Protein AF-A0A5C4WU84-F1 (afdb_monomer_lite)

Sequence (99 aa):
MVHAARTAGVDGDRGYGMMREILEHAQRAGKLRADVTLPDMAFVVWGVAATVRATHKVAPGAWRRHLALALDGLRATAAQPLPAPPMSTEQARAAMREC

Structure (mmCIF, N/CA/C/O backbone):
data_AF-A0A5C4WU84-F1
#
_entry.id   AF-A0A5C4WU84-F1
#
loop_
_atom_site.group_PDB
_atom_site.id
_atom_site.type_symbol
_atom_site.label_atom_id
_atom_site.label_alt_id
_atom_site.label_comp_id
_atom_site.label_asym_id
_atom_site.label_entity_id
_atom_site.label_seq_id
_atom_site.pdbx_PDB_ins_code
_atom_site.Cartn_x
_atom_site.Cartn_y
_atom_site.Cartn_z
_atom_site.occupancy
_atom_site.B_iso_or_equiv
_atom_site.auth_seq_id
_atom_site.auth_comp_id
_atom_site.auth_asym_id
_atom_site.auth_atom_id
_atom_site.pdbx_PDB_model_num
ATOM 1 N N . MET A 1 1 ? -0.272 16.437 -41.354 1.00 36.44 1 MET A N 1
ATOM 2 C CA . MET A 1 1 ? -1.326 16.538 -40.319 1.00 36.44 1 MET A CA 1
ATOM 3 C C . MET A 1 1 ? -1.046 15.525 -39.215 1.00 36.44 1 MET A C 1
ATOM 5 O O . MET A 1 1 ? -1.604 14.438 -39.225 1.00 36.44 1 MET A O 1
ATOM 9 N N . VAL A 1 2 ? -0.135 15.857 -38.296 1.00 38.94 2 VAL A N 1
ATOM 10 C CA . VAL A 1 2 ? 0.132 15.035 -37.106 1.00 38.94 2 VAL A CA 1
ATOM 11 C C . VAL A 1 2 ? -0.944 15.376 -36.081 1.00 38.94 2 VAL A C 1
ATOM 13 O O . VAL A 1 2 ? -1.075 16.533 -35.687 1.00 38.94 2 VAL A O 1
ATOM 16 N N . HIS A 1 3 ? -1.762 14.393 -35.712 1.00 34.72 3 HIS A N 1
ATOM 17 C CA . HIS A 1 3 ? -2.794 14.551 -34.697 1.00 34.72 3 HIS A CA 1
ATOM 18 C C . HIS A 1 3 ? -2.094 14.698 -33.342 1.00 34.72 3 HIS A C 1
ATOM 20 O O . HIS A 1 3 ? -1.598 13.723 -32.779 1.00 34.72 3 HIS A O 1
ATOM 26 N N . ALA A 1 4 ? -1.983 15.935 -32.858 1.00 36.97 4 ALA A N 1
ATOM 27 C CA . ALA A 1 4 ? -1.504 16.215 -31.516 1.00 36.97 4 ALA A CA 1
ATOM 28 C C . ALA A 1 4 ? -2.515 15.617 -30.534 1.00 36.97 4 ALA A C 1
ATOM 30 O O . ALA A 1 4 ? -3.609 16.152 -30.344 1.00 36.97 4 ALA A O 1
ATOM 31 N N . ALA A 1 5 ? -2.164 14.474 -29.947 1.00 43.53 5 ALA A N 1
ATOM 32 C CA . ALA A 1 5 ? -2.884 13.934 -28.812 1.00 43.53 5 ALA A CA 1
ATOM 33 C C . ALA A 1 5 ? -2.849 14.999 -27.712 1.00 43.53 5 ALA A C 1
ATOM 35 O O . ALA A 1 5 ? -1.797 15.289 -27.145 1.00 43.53 5 ALA A O 1
ATOM 36 N N . ARG A 1 6 ? -4.000 15.623 -27.448 1.00 43.50 6 ARG A N 1
ATOM 37 C CA . ARG A 1 6 ? -4.204 16.443 -26.257 1.00 43.50 6 ARG A CA 1
ATOM 38 C C . ARG A 1 6 ? -3.933 15.545 -25.054 1.00 43.50 6 ARG A C 1
ATOM 40 O O . ARG A 1 6 ? -4.792 14.757 -24.668 1.00 43.50 6 ARG A O 1
ATOM 47 N N . THR A 1 7 ? -2.755 15.657 -24.453 1.00 44.34 7 THR A N 1
ATOM 48 C CA . THR A 1 7 ? -2.550 15.207 -23.080 1.00 44.34 7 THR A CA 1
ATOM 49 C C . THR A 1 7 ? -3.369 16.153 -22.216 1.00 44.34 7 THR A C 1
ATOM 51 O O . THR A 1 7 ? -2.922 17.253 -21.893 1.00 44.34 7 THR A O 1
ATOM 54 N N . ALA A 1 8 ? -4.619 15.779 -21.934 1.00 46.19 8 ALA A N 1
ATOM 55 C CA . ALA A 1 8 ? -5.386 16.426 -20.884 1.00 46.19 8 ALA A CA 1
ATOM 56 C C . ALA A 1 8 ? -4.516 16.359 -19.626 1.00 46.19 8 ALA A C 1
ATOM 58 O O . ALA A 1 8 ? -4.136 15.266 -19.203 1.00 46.19 8 ALA A O 1
ATOM 59 N N . GLY A 1 9 ? -4.106 17.520 -19.113 1.00 43.81 9 GLY A N 1
ATOM 60 C CA . GLY A 1 9 ? -3.310 17.585 -17.896 1.00 43.81 9 GLY A CA 1
ATOM 61 C C . GLY A 1 9 ? -4.023 16.784 -16.815 1.00 43.81 9 GLY A C 1
ATOM 62 O O . GLY A 1 9 ? -5.234 16.924 -16.638 1.00 43.81 9 GLY A O 1
ATOM 63 N N . VAL A 1 10 ? -3.295 15.893 -16.146 1.00 58.09 10 VAL A N 1
ATOM 64 C CA . VAL A 1 10 ? -3.823 15.207 -14.972 1.00 58.09 10 VAL A CA 1
ATOM 65 C C . VAL A 1 10 ? -4.056 16.289 -13.929 1.00 58.09 10 VAL A C 1
ATOM 67 O O . VAL A 1 10 ? -3.108 16.804 -13.344 1.00 58.09 10 VAL A O 1
ATOM 70 N N . ASP A 1 11 ? -5.315 16.668 -13.743 1.00 64.88 11 ASP A N 1
ATOM 71 C CA . ASP A 1 11 ? -5.719 17.485 -12.612 1.00 64.88 11 ASP A CA 1
ATOM 72 C C . ASP A 1 11 ? -5.478 16.657 -11.343 1.00 64.88 11 ASP A C 1
ATOM 74 O O . ASP A 1 11 ? -6.217 15.713 -11.032 1.00 64.88 11 ASP A O 1
ATOM 78 N N . GLY A 1 12 ? -4.359 16.949 -10.677 1.00 66.88 12 GLY A N 1
ATOM 79 C CA . GLY A 1 12 ? -3.881 16.200 -9.522 1.00 66.88 12 GLY A CA 1
ATOM 80 C C . GLY A 1 12 ? -4.900 16.182 -8.387 1.00 66.88 12 GLY A C 1
ATOM 81 O O . GLY A 1 12 ? -5.019 15.163 -7.707 1.00 66.88 12 GLY A O 1
ATOM 82 N N . ASP A 1 13 ? -5.689 17.248 -8.243 1.00 74.88 13 ASP A N 1
ATOM 83 C CA . ASP A 1 13 ? -6.708 17.363 -7.202 1.00 74.88 13 ASP A CA 1
ATOM 84 C C . ASP A 1 13 ? -7.91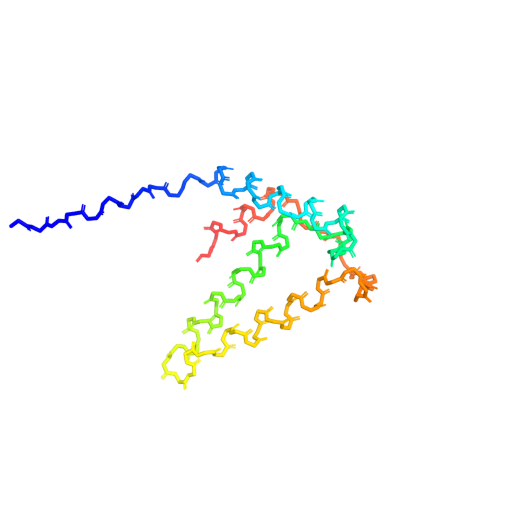4 16.467 -7.497 1.00 74.88 13 ASP A C 1
ATOM 86 O O . ASP A 1 13 ? -8.396 15.757 -6.608 1.00 74.88 13 ASP A O 1
ATOM 90 N N . ARG A 1 14 ? -8.338 16.385 -8.765 1.00 82.38 14 ARG A N 1
ATOM 91 C CA . ARG A 1 14 ? -9.391 15.450 -9.187 1.00 82.38 14 ARG A CA 1
ATOM 92 C C . ARG A 1 14 ? -8.963 13.994 -8.999 1.00 82.38 14 ARG A C 1
ATOM 94 O O . ARG A 1 14 ? -9.749 13.180 -8.514 1.00 82.38 14 ARG A O 1
ATOM 101 N N . GLY A 1 15 ? -7.723 13.655 -9.361 1.00 81.69 15 GLY A N 1
ATOM 102 C CA . GLY A 1 15 ? -7.158 12.31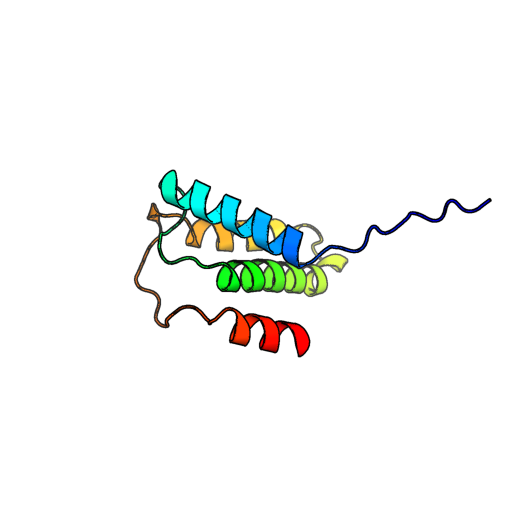8 -9.142 1.00 81.69 15 GLY A CA 1
ATOM 103 C C . GLY A 1 15 ? -7.126 11.929 -7.660 1.00 81.69 15 GLY A C 1
ATOM 104 O O . GLY A 1 15 ? -7.523 10.819 -7.298 1.00 81.69 15 GLY A O 1
ATOM 105 N N . TYR A 1 16 ? -6.723 12.868 -6.800 1.00 82.12 16 TYR A N 1
ATOM 106 C CA . TYR A 1 16 ? -6.698 12.695 -5.347 1.00 82.12 16 TYR A CA 1
ATOM 107 C C . TYR A 1 16 ? -8.094 12.467 -4.754 1.00 82.12 16 TYR A C 1
ATOM 109 O O . TYR A 1 16 ? -8.263 11.603 -3.892 1.00 82.12 16 TYR A O 1
ATOM 117 N N . GLY A 1 17 ? -9.091 13.226 -5.219 1.00 88.06 17 GLY A N 1
ATOM 118 C CA . GLY A 1 17 ? -10.486 13.075 -4.802 1.00 88.06 17 GLY A CA 1
ATOM 119 C C . GLY A 1 17 ? -11.041 11.688 -5.125 1.00 88.06 17 GLY A C 1
ATOM 120 O O . GLY A 1 17 ? -11.520 10.997 -4.231 1.00 88.06 17 GLY A O 1
ATOM 121 N N . MET A 1 18 ? -10.872 11.228 -6.368 1.00 92.06 18 MET A N 1
ATOM 122 C CA . MET A 1 18 ? -11.353 9.903 -6.786 1.00 92.06 18 MET A CA 1
ATOM 123 C C . MET A 1 18 ? -10.677 8.765 -6.013 1.00 92.06 18 MET A C 1
ATOM 125 O O . MET A 1 18 ? -11.337 7.805 -5.623 1.00 92.06 18 MET A O 1
ATOM 129 N N . MET A 1 19 ? -9.368 8.863 -5.751 1.00 92.50 19 MET A N 1
ATOM 130 C CA . MET A 1 19 ? -8.684 7.854 -4.938 1.00 92.50 19 MET A CA 1
ATOM 131 C C . MET A 1 19 ? -9.255 7.810 -3.517 1.00 92.50 19 MET A C 1
ATOM 133 O O . MET A 1 19 ? -9.440 6.727 -2.969 1.00 92.50 19 MET A O 1
ATOM 137 N N . ARG A 1 20 ? -9.585 8.967 -2.930 1.00 93.69 20 ARG A N 1
ATOM 138 C CA . ARG A 1 20 ? -10.185 9.032 -1.591 1.00 93.69 20 ARG A CA 1
ATOM 139 C C . ARG A 1 20 ? -11.493 8.257 -1.543 1.00 93.69 20 ARG A C 1
ATOM 141 O O . ARG A 1 20 ? -11.663 7.403 -0.681 1.00 93.69 20 ARG A O 1
ATOM 148 N N . GLU A 1 21 ? -12.373 8.517 -2.504 1.00 96.50 21 GLU A N 1
ATOM 149 C CA . GLU A 1 21 ? -13.676 7.860 -2.605 1.00 96.50 21 GLU A CA 1
ATOM 150 C C . GLU A 1 21 ? -13.537 6.338 -2.740 1.00 96.50 21 GLU A C 1
ATOM 152 O O . GLU A 1 21 ? -14.279 5.592 -2.097 1.00 96.50 21 GLU A O 1
ATOM 157 N N . ILE A 1 22 ? -12.556 5.868 -3.521 1.00 96.69 22 ILE A N 1
ATOM 158 C CA . ILE A 1 22 ? -12.251 4.438 -3.667 1.00 96.69 22 ILE A CA 1
ATOM 159 C C . ILE A 1 22 ? -11.831 3.828 -2.326 1.00 96.69 22 ILE A C 1
ATOM 161 O O . ILE A 1 22 ? -12.350 2.771 -1.955 1.00 96.69 22 ILE A O 1
ATOM 165 N N . LEU A 1 23 ? -10.916 4.474 -1.594 1.00 97.31 23 LEU A N 1
ATOM 166 C CA . LEU A 1 23 ? -10.442 3.965 -0.303 1.00 97.31 23 LEU A CA 1
ATOM 167 C C . LEU A 1 23 ? -11.567 3.915 0.721 1.00 97.31 23 LEU A C 1
ATOM 169 O O . LEU A 1 23 ? -11.795 2.869 1.328 1.00 97.31 23 LEU A O 1
ATOM 173 N N . GLU A 1 24 ? -12.323 5.002 0.847 1.00 97.62 24 GLU A N 1
ATOM 174 C CA . GLU A 1 24 ? -13.445 5.066 1.773 1.00 97.62 24 GLU A CA 1
ATOM 175 C C . GLU A 1 24 ? -14.519 4.024 1.435 1.00 97.62 24 GLU A C 1
ATOM 177 O O . GLU A 1 24 ? -15.066 3.376 2.327 1.00 97.62 24 GLU A O 1
ATOM 182 N N . HIS A 1 25 ? -14.825 3.820 0.149 1.00 98.44 25 HIS A N 1
ATOM 183 C CA . HIS A 1 25 ? -15.765 2.785 -0.274 1.00 98.44 25 HIS A CA 1
ATOM 184 C C . HIS A 1 25 ? -15.257 1.381 0.083 1.00 98.44 25 HIS A C 1
ATOM 186 O O . HIS A 1 25 ? -16.006 0.581 0.646 1.00 98.44 25 HIS A O 1
ATOM 192 N N . ALA A 1 26 ? -13.986 1.083 -0.193 1.00 98.38 26 ALA A N 1
ATOM 193 C CA . ALA A 1 26 ? -13.391 -0.215 0.111 1.00 98.38 26 ALA A CA 1
ATOM 194 C C . ALA A 1 26 ? -13.299 -0.487 1.624 1.00 98.38 26 ALA A C 1
ATOM 196 O O . ALA A 1 26 ? -13.482 -1.631 2.052 1.00 98.38 26 ALA A O 1
ATOM 197 N N . GLN A 1 27 ? -13.060 0.550 2.433 1.00 98.62 27 GLN A N 1
ATOM 198 C CA . GLN A 1 27 ? -13.094 0.486 3.897 1.00 98.62 27 GLN A CA 1
ATOM 199 C C . GLN A 1 27 ? -14.516 0.237 4.403 1.00 98.62 27 GLN A C 1
ATOM 201 O O . GLN A 1 27 ? -14.728 -0.702 5.170 1.00 98.62 27 GLN A O 1
ATOM 206 N N . ARG A 1 28 ? -15.515 0.988 3.912 1.00 98.56 28 ARG A N 1
ATOM 207 C CA . ARG A 1 28 ? -16.936 0.765 4.248 1.00 98.56 28 ARG A CA 1
ATOM 208 C C . ARG A 1 28 ? -17.416 -0.638 3.871 1.00 98.56 28 ARG A C 1
ATOM 210 O O . ARG A 1 28 ? -18.218 -1.221 4.590 1.00 98.56 28 ARG A O 1
ATOM 217 N N . ALA A 1 29 ? -16.908 -1.199 2.776 1.00 98.50 29 ALA A N 1
ATOM 218 C CA . ALA A 1 29 ? -17.210 -2.562 2.341 1.00 98.50 29 ALA A CA 1
ATOM 219 C C . ALA A 1 29 ? -16.443 -3.658 3.115 1.00 98.50 29 ALA A C 1
ATOM 221 O O . ALA A 1 29 ? -16.583 -4.843 2.797 1.00 98.50 29 ALA A O 1
ATOM 222 N N . GLY A 1 30 ? -15.589 -3.294 4.081 1.00 98.25 30 GLY A N 1
ATOM 223 C CA . GLY A 1 30 ? -14.776 -4.235 4.856 1.00 98.25 30 GLY A CA 1
ATOM 224 C C . GLY A 1 30 ? -13.727 -4.980 4.024 1.00 98.25 30 GLY A C 1
ATOM 225 O O . GLY A 1 30 ? -13.314 -6.079 4.388 1.00 98.25 30 GLY A O 1
ATOM 226 N N . LYS A 1 31 ? -13.325 -4.429 2.871 1.00 98.50 31 LYS A N 1
ATOM 227 C CA . LYS A 1 31 ? -12.333 -5.044 1.972 1.00 98.50 31 LYS A CA 1
ATOM 228 C C . LYS A 1 31 ? -10.928 -4.490 2.181 1.00 98.50 31 LYS A C 1
ATOM 230 O O . LYS A 1 31 ? -9.963 -5.232 2.013 1.00 98.50 31 LYS A O 1
ATOM 235 N N . LEU A 1 32 ? -10.818 -3.226 2.578 1.00 98.56 32 LEU A N 1
ATOM 236 C CA . LEU A 1 32 ? -9.561 -2.524 2.842 1.00 98.56 32 LEU A CA 1
ATOM 237 C C . LEU A 1 32 ? -9.381 -2.311 4.350 1.00 98.56 32 LEU A C 1
ATOM 239 O O . LEU A 1 32 ? -10.352 -2.008 5.045 1.00 98.56 32 LEU A O 1
ATOM 243 N N . ARG A 1 33 ? -8.153 -2.468 4.857 1.00 98.31 33 ARG A N 1
ATOM 244 C CA . ARG A 1 33 ? -7.826 -2.157 6.258 1.00 98.31 33 ARG A CA 1
ATOM 245 C C . ARG A 1 33 ? -8.136 -0.685 6.584 1.00 98.31 33 ARG A C 1
ATOM 247 O O . ARG A 1 33 ? -7.950 0.206 5.752 1.00 98.31 33 ARG A O 1
ATOM 254 N N . ALA A 1 34 ? -8.655 -0.440 7.786 1.00 97.44 34 ALA A N 1
ATOM 255 C CA . ALA A 1 34 ? -9.234 0.854 8.169 1.00 97.44 34 ALA A CA 1
ATOM 256 C C . ALA A 1 34 ? -8.199 1.975 8.374 1.00 97.44 34 ALA A C 1
ATOM 258 O O . ALA A 1 34 ? -8.548 3.148 8.350 1.00 97.44 34 ALA A O 1
ATOM 259 N N . ASP A 1 35 ? -6.935 1.614 8.566 1.00 97.06 35 ASP A N 1
ATOM 260 C CA . ASP A 1 35 ? -5.805 2.510 8.817 1.00 97.06 35 ASP A CA 1
ATOM 261 C C . ASP A 1 35 ? -5.008 2.871 7.549 1.00 97.06 35 ASP A C 1
ATOM 263 O O . ASP A 1 35 ? -4.033 3.610 7.644 1.00 97.06 35 ASP A O 1
ATOM 267 N N . VAL A 1 36 ? -5.421 2.401 6.362 1.00 97.38 36 VAL A N 1
ATOM 268 C CA . VAL A 1 36 ? -4.843 2.855 5.082 1.00 97.38 36 VAL A CA 1
ATOM 269 C C . VAL A 1 36 ? -5.287 4.272 4.752 1.00 97.38 36 VAL A C 1
ATOM 271 O O . VAL A 1 36 ? -6.469 4.614 4.829 1.00 97.38 36 VAL A O 1
ATOM 274 N N . THR A 1 37 ? -4.327 5.072 4.298 1.00 95.88 37 THR A N 1
ATOM 275 C CA . THR A 1 37 ? -4.509 6.470 3.919 1.00 95.88 37 THR A CA 1
ATOM 276 C C . THR A 1 37 ? -4.151 6.731 2.452 1.00 95.88 37 THR A C 1
ATOM 278 O O . THR A 1 37 ? -3.562 5.905 1.752 1.00 95.88 37 THR A O 1
ATOM 281 N N . LEU A 1 38 ? -4.508 7.922 1.965 1.00 93.31 38 LEU A N 1
ATOM 282 C CA . LEU A 1 38 ? -4.131 8.389 0.627 1.00 93.31 38 LEU A CA 1
ATOM 283 C C . LEU A 1 38 ? -2.609 8.440 0.399 1.00 93.31 38 LEU A C 1
ATOM 285 O O . LEU A 1 38 ? -2.168 7.968 -0.651 1.00 93.31 38 LEU A O 1
ATOM 289 N N . PRO A 1 39 ? -1.805 8.976 1.341 1.00 93.88 39 PRO A N 1
ATOM 290 C CA . PRO A 1 39 ? -0.352 8.859 1.300 1.00 93.88 39 PRO A CA 1
ATOM 291 C C . PRO A 1 39 ? 0.147 7.437 1.042 1.00 93.88 39 PRO A C 1
ATOM 293 O O . PRO A 1 39 ? 0.932 7.247 0.116 1.00 93.88 39 PRO A O 1
ATOM 296 N N . ASP A 1 40 ? -0.354 6.432 1.765 1.00 95.69 40 ASP A N 1
ATOM 297 C CA . ASP A 1 40 ? 0.090 5.040 1.592 1.00 95.69 40 ASP A CA 1
ATOM 298 C C . ASP A 1 40 ? -0.121 4.556 0.152 1.00 95.69 40 ASP A C 1
ATOM 300 O O . ASP A 1 40 ? 0.769 3.960 -0.457 1.00 95.69 40 ASP A O 1
ATOM 304 N N . MET A 1 41 ? -1.269 4.889 -0.445 1.00 94.12 41 MET A N 1
ATOM 305 C CA . MET A 1 41 ? -1.562 4.540 -1.837 1.00 94.12 41 MET A CA 1
ATOM 306 C C . MET A 1 41 ? -0.650 5.239 -2.842 1.00 94.12 41 MET A C 1
ATOM 308 O O . MET A 1 41 ? -0.280 4.628 -3.847 1.00 94.12 41 MET A O 1
ATOM 312 N N . ALA A 1 42 ? -0.260 6.491 -2.585 1.00 90.25 42 ALA A N 1
ATOM 313 C CA . ALA A 1 42 ? 0.707 7.186 -3.429 1.00 90.25 42 ALA A CA 1
ATOM 314 C C . ALA A 1 42 ? 2.053 6.440 -3.442 1.00 90.25 42 ALA A C 1
ATOM 316 O O . ALA A 1 42 ? 2.612 6.199 -4.515 1.00 90.25 42 ALA A O 1
ATOM 317 N N . PHE A 1 43 ? 2.523 5.985 -2.277 1.00 92.75 43 PHE A N 1
ATOM 318 C CA . PHE A 1 43 ? 3.761 5.212 -2.166 1.00 92.75 43 PHE A CA 1
ATOM 319 C C . PHE A 1 43 ? 3.650 3.798 -2.748 1.00 92.75 43 PHE A C 1
ATOM 321 O O . PHE A 1 43 ? 4.604 3.331 -3.369 1.00 92.75 43 PHE A O 1
ATOM 328 N N . VAL A 1 44 ? 2.492 3.133 -2.650 1.00 95.50 44 VAL A N 1
ATOM 329 C CA . VAL A 1 44 ? 2.248 1.853 -3.344 1.00 95.50 44 VAL A CA 1
ATOM 330 C C . VAL A 1 44 ? 2.381 2.024 -4.859 1.00 95.50 44 VAL A C 1
ATOM 332 O O . VAL A 1 44 ? 3.109 1.269 -5.507 1.00 95.50 44 VAL A O 1
ATOM 335 N N . VAL A 1 45 ? 1.724 3.035 -5.438 1.00 92.88 45 VAL A N 1
ATOM 336 C CA . VAL A 1 45 ? 1.810 3.321 -6.881 1.00 92.88 45 VAL A CA 1
ATOM 337 C C . VAL A 1 45 ? 3.245 3.656 -7.280 1.00 92.88 45 VAL A C 1
ATOM 339 O O . VAL A 1 45 ? 3.744 3.153 -8.291 1.00 92.88 45 VAL A O 1
ATOM 342 N N . TRP A 1 46 ? 3.935 4.455 -6.469 1.00 93.81 46 TRP A N 1
ATOM 343 C CA . TRP A 1 46 ? 5.324 4.819 -6.714 1.00 93.81 46 TRP A CA 1
ATOM 344 C C . TRP A 1 46 ? 6.264 3.601 -6.675 1.00 93.81 46 TRP A C 1
ATOM 346 O O . TRP A 1 46 ? 7.065 3.416 -7.597 1.00 93.81 46 TRP A O 1
ATOM 356 N N . GLY A 1 47 ? 6.121 2.717 -5.685 1.00 95.69 47 GLY A N 1
ATOM 357 C CA . GLY A 1 47 ? 6.889 1.473 -5.585 1.00 95.69 47 GLY A CA 1
ATOM 358 C C . GLY A 1 47 ? 6.666 0.543 -6.781 1.00 95.69 47 GLY A C 1
ATOM 359 O O . GLY A 1 47 ? 7.621 0.004 -7.346 1.00 95.69 47 GLY A O 1
ATOM 360 N N . VAL A 1 48 ? 5.420 0.413 -7.247 1.00 97.88 48 VAL A N 1
ATOM 361 C CA . VAL A 1 48 ? 5.097 -0.363 -8.456 1.00 97.88 48 VAL A CA 1
ATOM 362 C C . VAL A 1 48 ? 5.722 0.268 -9.703 1.00 97.88 48 VAL A C 1
ATOM 364 O O . VAL A 1 48 ? 6.311 -0.447 -10.517 1.00 97.88 48 VAL A O 1
ATOM 367 N N . ALA A 1 49 ? 5.675 1.596 -9.844 1.00 96.25 49 ALA A N 1
ATOM 368 C CA . ALA A 1 49 ? 6.332 2.298 -10.946 1.00 96.25 49 ALA A CA 1
ATOM 369 C C . ALA A 1 49 ? 7.859 2.097 -10.933 1.00 96.25 49 ALA A C 1
ATOM 371 O O . ALA A 1 49 ? 8.467 1.923 -11.991 1.00 96.25 49 ALA A O 1
ATOM 372 N N . ALA A 1 50 ? 8.484 2.061 -9.751 1.00 96.44 50 ALA A N 1
ATOM 373 C CA . ALA A 1 50 ? 9.903 1.739 -9.611 1.00 96.44 50 ALA A CA 1
ATOM 374 C C . ALA A 1 50 ? 10.214 0.309 -10.079 1.00 96.44 50 ALA A C 1
ATOM 376 O O . ALA A 1 50 ? 11.180 0.105 -10.814 1.00 96.44 50 ALA A O 1
ATOM 377 N N . THR A 1 51 ? 9.362 -0.667 -9.747 1.00 98.12 51 THR A N 1
ATOM 378 C CA . THR A 1 51 ? 9.484 -2.032 -10.282 1.00 98.12 51 THR A CA 1
ATOM 379 C C . THR A 1 51 ? 9.381 -2.060 -11.797 1.00 98.12 51 THR A C 1
ATOM 381 O O . THR A 1 51 ? 10.225 -2.681 -12.432 1.00 98.12 51 THR A O 1
ATOM 384 N N . VAL A 1 52 ? 8.416 -1.349 -12.394 1.00 98.19 52 VAL A N 1
ATOM 385 C CA . VAL A 1 52 ? 8.315 -1.248 -13.860 1.00 98.19 52 VAL A CA 1
ATOM 386 C C . VAL A 1 52 ? 9.623 -0.719 -14.448 1.00 98.19 52 VAL A C 1
ATOM 388 O O . VAL A 1 52 ? 10.189 -1.353 -15.338 1.00 98.19 52 VAL A O 1
ATOM 391 N N . ARG A 1 53 ? 10.155 0.396 -13.925 1.00 97.69 53 ARG A N 1
ATOM 392 C CA . ARG A 1 53 ? 11.424 0.967 -14.407 1.00 97.69 53 ARG A CA 1
ATOM 393 C C . ARG A 1 53 ? 12.571 -0.040 -14.316 1.00 97.69 53 ARG A C 1
ATOM 395 O O . ARG A 1 53 ? 13.294 -0.207 -15.296 1.00 97.69 53 ARG A O 1
ATOM 402 N N . ALA A 1 54 ? 12.690 -0.740 -13.191 1.00 97.75 54 ALA A N 1
ATOM 403 C CA . ALA A 1 54 ? 13.754 -1.710 -12.956 1.00 97.75 54 ALA A CA 1
ATOM 404 C C . ALA A 1 54 ? 13.642 -2.962 -13.843 1.00 97.75 54 ALA A C 1
ATOM 406 O O . ALA A 1 54 ? 14.659 -3.481 -14.297 1.00 97.75 54 ALA A O 1
ATOM 407 N N . THR A 1 55 ? 12.428 -3.456 -14.110 1.00 98.12 55 THR A N 1
ATOM 408 C CA . THR A 1 55 ? 12.242 -4.783 -14.717 1.00 98.12 55 THR A CA 1
ATOM 409 C C . THR A 1 55 ? 11.772 -4.764 -16.168 1.00 98.12 55 THR A C 1
ATOM 411 O O . THR A 1 55 ? 11.778 -5.823 -16.791 1.00 98.12 55 THR A O 1
ATOM 414 N N . HIS A 1 56 ? 11.383 -3.618 -16.746 1.00 97.56 56 HIS A N 1
ATOM 415 C CA . HIS A 1 56 ? 10.718 -3.582 -18.061 1.00 97.56 56 HIS A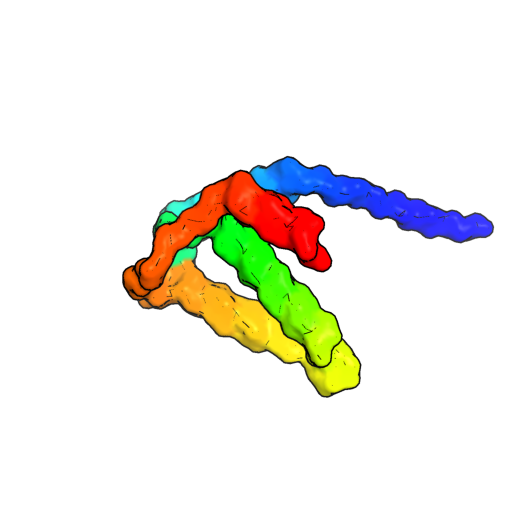 CA 1
ATOM 416 C C . HIS A 1 56 ? 11.490 -4.261 -19.205 1.00 97.56 56 HIS A C 1
ATOM 418 O O . HIS A 1 56 ? 10.854 -4.776 -20.117 1.00 97.56 56 HIS A O 1
ATOM 424 N N . LYS A 1 57 ? 12.831 -4.291 -19.176 1.00 98.31 57 LYS A N 1
ATOM 425 C CA . LYS A 1 57 ? 13.645 -4.927 -20.233 1.00 98.31 57 LYS A CA 1
ATOM 426 C C . LYS A 1 57 ? 13.792 -6.443 -20.084 1.00 98.31 57 LYS A C 1
ATOM 428 O O . LYS A 1 57 ? 14.062 -7.113 -21.070 1.00 98.31 57 LYS A O 1
ATOM 433 N N . VAL A 1 58 ? 13.649 -6.972 -18.868 1.00 98.38 58 VAL A N 1
ATOM 434 C CA . VAL A 1 58 ? 13.939 -8.384 -18.544 1.00 98.38 58 VAL A CA 1
ATOM 435 C C . VAL A 1 58 ? 12.681 -9.178 -18.203 1.00 98.38 58 VAL A C 1
ATOM 437 O O . VAL A 1 58 ? 12.549 -10.335 -18.578 1.00 98.38 58 VAL A O 1
ATOM 440 N N . ALA A 1 59 ? 11.732 -8.547 -17.514 1.00 98.31 59 ALA A N 1
ATOM 441 C CA . ALA A 1 59 ? 10.467 -9.132 -17.097 1.00 98.31 59 ALA A CA 1
ATOM 442 C C . ALA A 1 59 ? 9.376 -8.040 -17.080 1.00 98.31 59 ALA A C 1
ATOM 444 O O . ALA A 1 59 ? 9.017 -7.528 -16.010 1.00 98.31 59 ALA A O 1
ATOM 445 N N . PRO A 1 60 ? 8.817 -7.677 -18.253 1.00 96.88 60 PRO A N 1
ATOM 446 C CA . PRO A 1 60 ? 7.826 -6.603 -18.378 1.00 96.88 60 PRO A CA 1
ATOM 447 C C . PRO A 1 60 ? 6.570 -6.796 -17.514 1.00 96.88 60 PRO A C 1
ATOM 449 O O . PRO A 1 60 ? 5.901 -5.828 -17.168 1.00 96.88 60 PRO A O 1
ATOM 452 N N . GLY A 1 61 ? 6.237 -8.040 -17.155 1.00 97.62 61 GLY A N 1
ATOM 453 C CA . GLY A 1 61 ? 5.069 -8.379 -16.335 1.00 97.62 61 GLY A CA 1
ATOM 454 C C . GLY A 1 61 ? 5.312 -8.418 -14.822 1.00 97.62 61 GLY A C 1
ATOM 455 O O . GLY A 1 61 ? 4.347 -8.575 -14.075 1.00 97.62 61 GLY A O 1
ATOM 456 N N . ALA A 1 62 ? 6.558 -8.282 -14.349 1.00 98.06 62 ALA A N 1
ATOM 457 C CA . ALA A 1 62 ? 6.903 -8.502 -12.937 1.00 98.06 62 ALA A CA 1
ATOM 458 C C . ALA A 1 62 ? 6.173 -7.552 -11.969 1.00 98.06 62 ALA A C 1
ATOM 460 O O . ALA A 1 62 ? 5.839 -7.942 -10.848 1.00 98.06 62 ALA A O 1
ATOM 461 N N . TRP A 1 63 ? 5.837 -6.339 -12.421 1.00 98.25 63 TRP A N 1
ATOM 462 C CA . TRP A 1 63 ? 5.073 -5.362 -11.638 1.00 98.25 63 TRP A CA 1
ATOM 463 C C . TRP A 1 63 ? 3.710 -5.893 -11.177 1.00 98.25 63 TRP A C 1
ATOM 465 O O . TRP A 1 63 ? 3.250 -5.514 -10.104 1.00 98.25 63 TRP A O 1
ATOM 475 N N . ARG A 1 64 ? 3.075 -6.800 -11.938 1.00 98.38 64 ARG A N 1
ATOM 476 C CA . ARG A 1 64 ? 1.765 -7.375 -11.584 1.00 98.38 64 ARG A CA 1
ATOM 477 C C . ARG A 1 64 ? 1.845 -8.175 -10.292 1.00 98.38 64 ARG A C 1
ATOM 479 O O . ARG A 1 64 ? 0.963 -8.062 -9.448 1.00 98.38 64 ARG A O 1
ATOM 486 N N . ARG A 1 65 ? 2.919 -8.956 -10.128 1.00 98.19 65 ARG A N 1
ATOM 487 C CA . ARG A 1 65 ? 3.158 -9.724 -8.903 1.00 98.19 65 ARG A CA 1
ATOM 488 C C . ARG A 1 65 ? 3.452 -8.796 -7.730 1.00 98.19 65 ARG A C 1
ATOM 490 O O . ARG A 1 65 ? 2.907 -9.015 -6.657 1.00 98.19 65 ARG A O 1
ATOM 497 N N . HIS A 1 66 ? 4.272 -7.763 -7.930 1.00 98.38 66 HIS A N 1
ATOM 498 C CA . HIS A 1 66 ? 4.558 -6.801 -6.866 1.00 98.38 66 HIS A CA 1
ATOM 499 C C . HIS A 1 66 ? 3.290 -6.064 -6.409 1.00 98.38 66 HIS A C 1
ATOM 501 O O . HIS A 1 66 ? 3.013 -6.017 -5.214 1.00 98.38 66 HIS A O 1
ATOM 507 N N . LEU A 1 67 ? 2.470 -5.584 -7.350 1.00 98.38 67 LEU A N 1
ATOM 508 C CA . LEU A 1 67 ? 1.191 -4.951 -7.033 1.00 98.38 67 LEU A CA 1
ATOM 509 C C . LEU A 1 67 ? 0.249 -5.913 -6.295 1.00 98.38 67 LEU A C 1
ATOM 511 O O . LEU A 1 67 ? -0.367 -5.510 -5.317 1.00 98.38 67 LEU A O 1
ATOM 515 N N . ALA A 1 68 ? 0.152 -7.174 -6.727 1.00 98.44 68 ALA A N 1
ATOM 516 C CA . ALA A 1 68 ? -0.680 -8.166 -6.047 1.00 98.44 68 ALA A CA 1
ATOM 517 C C . ALA A 1 68 ? -0.241 -8.385 -4.590 1.00 98.44 68 ALA A C 1
ATOM 519 O O . ALA A 1 68 ? -1.087 -8.380 -3.704 1.00 98.44 68 ALA A O 1
ATOM 520 N N . LEU A 1 69 ? 1.068 -8.499 -4.331 1.00 98.31 69 LEU A N 1
ATOM 521 C CA . LEU A 1 69 ? 1.604 -8.628 -2.970 1.00 98.31 69 LEU A CA 1
ATOM 522 C C . LEU A 1 69 ? 1.293 -7.397 -2.110 1.00 98.31 69 LEU A C 1
ATOM 524 O O . LEU A 1 69 ? 0.877 -7.546 -0.963 1.00 98.31 69 LEU A O 1
ATOM 528 N N . ALA A 1 70 ? 1.459 -6.193 -2.667 1.00 97.62 70 ALA A N 1
ATOM 529 C CA . ALA A 1 70 ? 1.117 -4.960 -1.968 1.00 97.62 70 ALA A CA 1
ATOM 530 C C . ALA A 1 70 ? -0.379 -4.928 -1.613 1.00 97.62 70 ALA A C 1
ATOM 532 O O . ALA A 1 70 ? -0.723 -4.768 -0.447 1.00 97.62 70 ALA A O 1
ATOM 533 N N . LEU A 1 71 ? -1.267 -5.155 -2.588 1.00 97.56 71 LEU A N 1
ATOM 534 C CA . LEU A 1 71 ? -2.720 -5.138 -2.384 1.00 97.56 71 LEU A CA 1
ATOM 535 C C . LEU A 1 71 ? -3.208 -6.237 -1.429 1.00 97.56 71 LEU A C 1
ATOM 537 O O . LEU A 1 71 ? -4.128 -5.993 -0.649 1.00 97.56 71 LEU A O 1
ATOM 541 N N . ASP A 1 72 ? -2.597 -7.423 -1.457 1.00 98.25 72 ASP A N 1
ATOM 542 C CA . ASP A 1 72 ? -2.904 -8.507 -0.520 1.00 98.25 72 ASP A CA 1
ATOM 543 C C . ASP A 1 72 ? -2.653 -8.074 0.934 1.00 98.25 72 ASP A C 1
ATOM 545 O O . ASP A 1 72 ? -3.490 -8.338 1.798 1.00 98.25 72 ASP A O 1
ATOM 549 N N . GLY A 1 73 ? -1.563 -7.341 1.192 1.00 97.19 73 GLY A N 1
ATOM 550 C CA . GLY A 1 73 ? -1.242 -6.784 2.512 1.00 97.19 73 GLY A CA 1
ATOM 551 C C . GLY A 1 73 ? -2.153 -5.635 2.966 1.00 97.19 73 GLY A C 1
ATOM 552 O O . GLY A 1 73 ? -2.207 -5.326 4.158 1.00 97.19 73 GLY A O 1
ATOM 553 N N . LEU A 1 74 ? -2.900 -5.012 2.047 1.00 97.88 74 LEU A N 1
ATOM 554 C CA . LEU A 1 74 ? -3.861 -3.951 2.370 1.00 97.88 74 LEU A CA 1
ATOM 555 C C . LEU A 1 74 ? -5.259 -4.489 2.708 1.00 97.88 74 LEU A C 1
ATOM 557 O O . LEU A 1 74 ? -6.109 -3.733 3.181 1.00 97.88 74 LEU A O 1
ATOM 561 N N . ARG A 1 75 ? -5.538 -5.780 2.487 1.00 98.44 75 ARG A N 1
ATOM 562 C CA . ARG A 1 75 ? -6.853 -6.356 2.803 1.00 98.44 75 ARG A CA 1
ATOM 563 C C . ARG A 1 75 ? -7.188 -6.194 4.283 1.00 98.44 75 ARG A C 1
ATOM 565 O O . ARG A 1 75 ? -6.331 -6.380 5.141 1.00 98.44 75 ARG A O 1
ATOM 572 N N . ALA A 1 76 ? -8.464 -5.956 4.587 1.00 98.44 76 ALA A N 1
ATOM 573 C CA . ALA A 1 76 ? -8.938 -5.855 5.971 1.00 98.44 76 ALA A CA 1
ATOM 574 C C . ALA A 1 76 ? -8.567 -7.093 6.815 1.00 98.44 76 ALA A C 1
ATOM 576 O O . ALA A 1 76 ? -8.180 -6.969 7.971 1.00 98.44 76 ALA A O 1
ATOM 577 N N . THR A 1 77 ? -8.605 -8.285 6.213 1.00 98.19 77 THR A N 1
ATOM 578 C CA . THR A 1 77 ? -8.254 -9.559 6.862 1.00 98.19 77 THR A CA 1
ATOM 579 C C . THR A 1 77 ? -6.754 -9.753 7.099 1.00 98.19 77 THR A C 1
ATOM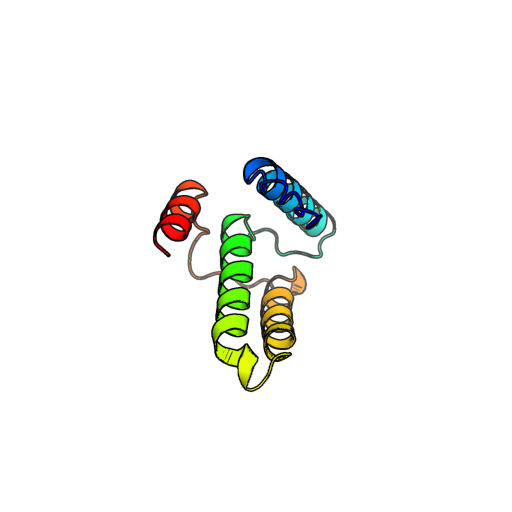 581 O O . THR A 1 77 ? -6.377 -10.657 7.835 1.00 98.19 77 THR A O 1
ATOM 584 N N . ALA A 1 78 ? -5.899 -8.956 6.455 1.00 97.06 78 AL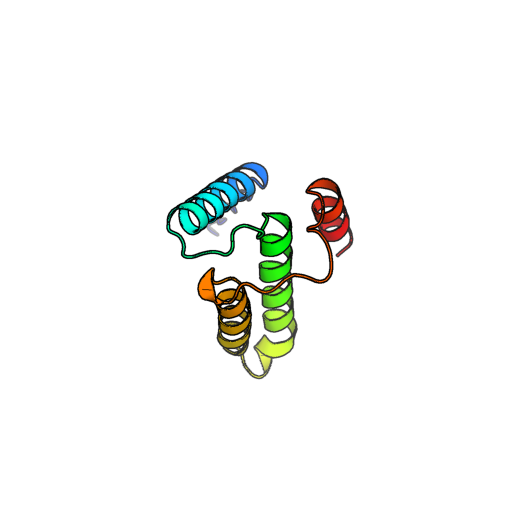A A N 1
ATOM 585 C CA . ALA A 1 78 ? -4.446 -9.002 6.615 1.00 97.06 78 ALA A CA 1
ATOM 586 C C . ALA A 1 78 ? -3.936 -7.974 7.642 1.00 97.06 78 ALA A C 1
ATOM 588 O O . ALA A 1 78 ? -2.730 -7.879 7.868 1.00 97.06 78 ALA A O 1
ATOM 589 N N . ALA A 1 79 ? -4.835 -7.188 8.248 1.00 96.88 79 ALA A N 1
ATOM 590 C CA . ALA A 1 79 ? -4.468 -6.115 9.156 1.00 96.88 79 ALA A CA 1
ATOM 591 C C . ALA A 1 79 ? -3.706 -6.649 10.379 1.00 96.88 79 ALA A C 1
ATOM 593 O O . ALA A 1 79 ? -4.196 -7.479 11.141 1.00 96.88 79 ALA A O 1
ATOM 594 N N . GLN A 1 80 ? -2.501 -6.121 10.555 1.00 96.31 80 GLN A N 1
ATOM 595 C CA . GLN A 1 80 ? -1.670 -6.239 11.748 1.00 96.31 80 GLN A CA 1
ATOM 596 C C . GLN A 1 80 ? -1.174 -4.834 12.109 1.00 96.31 80 GLN A C 1
ATOM 598 O O . GLN A 1 80 ? -1.087 -3.991 11.200 1.00 96.31 80 GLN A O 1
ATOM 603 N N . PRO A 1 81 ? -0.856 -4.558 13.389 1.00 96.94 81 PRO A N 1
ATOM 604 C CA . PRO A 1 81 ? -0.338 -3.258 13.800 1.00 96.94 81 PRO A CA 1
ATOM 605 C C . PRO A 1 81 ? 0.841 -2.827 12.925 1.00 96.94 81 PRO A C 1
ATOM 607 O O . PRO A 1 81 ? 1.798 -3.583 12.743 1.00 96.94 81 PRO A O 1
ATOM 610 N N . LEU A 1 82 ? 0.760 -1.621 12.362 1.00 96.31 82 LEU A N 1
ATOM 611 C CA . LEU A 1 82 ? 1.878 -1.030 11.634 1.00 96.31 82 LEU A CA 1
ATOM 612 C C . LEU A 1 82 ? 2.855 -0.397 12.630 1.00 96.31 82 LEU A C 1
ATOM 614 O O . LEU A 1 82 ? 2.424 0.169 13.635 1.00 96.31 82 LEU A O 1
ATOM 618 N N . PRO A 1 83 ? 4.169 -0.465 12.363 1.00 96.56 83 PRO A N 1
ATOM 619 C CA . PRO A 1 83 ? 5.188 0.023 13.291 1.00 96.56 83 PRO A CA 1
ATOM 620 C C . PRO A 1 83 ? 5.268 1.556 13.368 1.00 96.56 83 PRO A C 1
ATOM 622 O O . PRO A 1 83 ? 5.969 2.084 14.227 1.00 96.56 83 PRO A O 1
ATOM 625 N N . ALA A 1 84 ? 4.588 2.273 12.469 1.00 96.19 84 ALA A N 1
ATOM 626 C CA . ALA A 1 84 ? 4.604 3.726 12.380 1.00 96.19 84 ALA A CA 1
ATOM 627 C C . ALA A 1 84 ? 3.222 4.260 11.959 1.00 96.19 84 ALA A C 1
ATOM 629 O O . ALA A 1 84 ? 2.486 3.553 11.264 1.00 96.19 84 ALA A O 1
ATOM 630 N N . PRO A 1 85 ? 2.865 5.495 12.359 1.00 95.69 85 PRO A N 1
ATOM 631 C CA . PRO A 1 85 ? 1.665 6.157 11.863 1.00 95.69 85 PRO A CA 1
ATOM 632 C C . PRO A 1 85 ? 1.789 6.491 10.364 1.00 95.69 85 PRO A C 1
ATOM 634 O O . PRO A 1 85 ? 2.907 6.592 9.848 1.00 95.69 85 PRO A O 1
ATOM 637 N N . PRO A 1 86 ? 0.663 6.715 9.664 1.00 95.12 86 PRO A N 1
ATOM 638 C CA . PRO A 1 86 ? 0.690 7.169 8.280 1.00 95.12 86 PRO A CA 1
ATOM 639 C C . PRO A 1 86 ? 1.312 8.566 8.166 1.00 95.12 86 PRO A C 1
ATOM 641 O O . PRO A 1 86 ? 1.223 9.389 9.082 1.00 95.12 86 PRO A O 1
ATOM 644 N N . MET A 1 87 ? 1.902 8.859 7.006 1.00 94.62 87 MET A N 1
ATOM 645 C CA . MET A 1 87 ? 2.376 10.209 6.692 1.00 94.62 87 MET A CA 1
ATOM 646 C C . MET A 1 87 ? 1.207 11.194 6.610 1.00 94.62 87 MET A C 1
ATOM 648 O O . MET A 1 87 ? 0.105 10.854 6.174 1.00 94.62 87 MET A O 1
ATOM 652 N N . SER A 1 88 ? 1.461 12.459 6.945 1.00 93.00 88 SER A N 1
ATOM 653 C CA . SER A 1 88 ? 0.528 13.532 6.612 1.00 93.00 88 SER A CA 1
ATOM 654 C C . SER A 1 88 ? 0.478 13.750 5.092 1.00 93.00 88 SER A C 1
ATOM 656 O O . SER A 1 88 ? 1.413 13.428 4.353 1.00 93.00 88 SER A O 1
ATOM 658 N N . THR A 1 89 ? -0.610 14.352 4.600 1.00 87.56 89 THR A N 1
ATOM 659 C CA . THR A 1 89 ? -0.720 14.703 3.170 1.00 87.56 89 THR A CA 1
ATOM 660 C C . THR A 1 89 ? 0.384 15.678 2.741 1.00 87.56 89 THR A C 1
ATOM 662 O O . THR A 1 89 ? 0.870 15.605 1.615 1.00 87.56 89 THR A O 1
ATOM 665 N N . GLU A 1 90 ? 0.810 16.573 3.632 1.00 90.31 90 GLU A N 1
ATOM 666 C CA . GLU A 1 90 ? 1.893 17.522 3.368 1.00 90.31 90 GLU A CA 1
ATOM 667 C C . GLU A 1 90 ? 3.249 16.822 3.240 1.00 90.31 90 GLU A C 1
ATOM 669 O O . GLU A 1 90 ? 3.955 17.055 2.259 1.00 90.31 90 GLU A O 1
ATOM 674 N N . GLN A 1 91 ? 3.569 15.906 4.162 1.00 93.44 91 GLN A N 1
ATOM 675 C CA . GLN A 1 91 ? 4.795 15.104 4.108 1.00 93.44 91 GLN A CA 1
ATOM 676 C C . GLN A 1 91 ? 4.853 14.273 2.820 1.00 93.44 91 GLN A C 1
ATOM 678 O O . GLN A 1 91 ? 5.882 14.237 2.151 1.00 93.44 91 GLN A O 1
ATOM 683 N N . ALA A 1 92 ? 3.738 13.644 2.432 1.00 90.12 92 ALA A N 1
ATOM 684 C CA . ALA A 1 92 ? 3.670 12.855 1.205 1.00 90.12 92 ALA A CA 1
ATOM 685 C C . ALA A 1 92 ? 3.856 13.727 -0.045 1.00 90.12 92 ALA A C 1
ATOM 687 O O . ALA A 1 92 ? 4.609 13.375 -0.951 1.00 90.12 92 ALA A O 1
ATOM 688 N N . ARG A 1 93 ? 3.215 14.902 -0.086 1.00 86.31 93 ARG A N 1
ATOM 689 C CA . ARG A 1 93 ? 3.388 15.867 -1.180 1.00 86.31 93 ARG A CA 1
ATOM 690 C C . ARG A 1 93 ? 4.821 16.391 -1.266 1.00 86.31 93 ARG A C 1
ATOM 692 O O . ARG A 1 93 ? 5.288 16.615 -2.375 1.00 86.31 93 ARG A O 1
ATOM 699 N N . ALA A 1 94 ? 5.493 16.607 -0.136 1.00 90.25 94 ALA A N 1
ATOM 700 C CA . ALA A 1 94 ? 6.899 17.001 -0.107 1.00 90.25 94 ALA A CA 1
ATOM 701 C C . ALA A 1 94 ? 7.797 15.907 -0.693 1.00 90.25 94 ALA 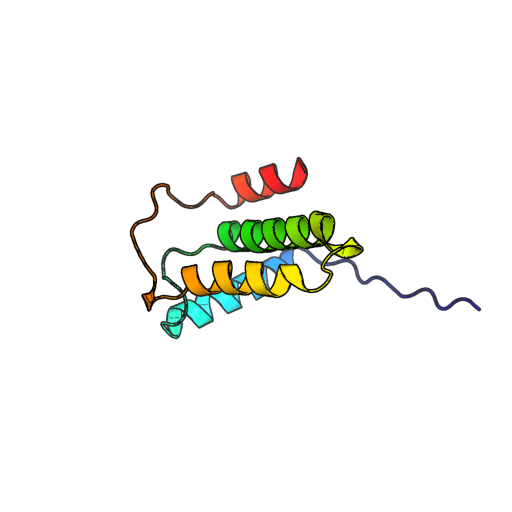A C 1
ATOM 703 O O . ALA A 1 94 ? 8.486 16.166 -1.674 1.00 90.25 94 ALA A O 1
ATOM 704 N N . ALA A 1 95 ? 7.680 14.673 -0.197 1.00 88.88 95 ALA A N 1
ATOM 705 C CA . ALA A 1 95 ? 8.465 13.540 -0.685 1.00 88.88 95 ALA A CA 1
ATOM 706 C C . ALA A 1 95 ? 8.287 13.291 -2.196 1.00 88.88 95 ALA A C 1
ATOM 708 O O . ALA A 1 95 ? 9.259 13.048 -2.904 1.00 88.88 95 ALA A O 1
ATOM 709 N N . MET A 1 96 ? 7.058 13.407 -2.713 1.00 81.50 96 MET A N 1
ATOM 710 C CA . MET A 1 96 ? 6.765 13.216 -4.142 1.00 81.50 96 MET A CA 1
ATOM 711 C C . MET A 1 96 ? 7.327 14.320 -5.052 1.00 81.50 96 MET A C 1
ATOM 713 O O . MET A 1 96 ? 7.386 14.116 -6.259 1.00 81.50 96 MET A O 1
ATOM 717 N N . ARG A 1 97 ? 7.691 15.496 -4.521 1.00 80.81 97 ARG A N 1
ATOM 718 C CA . ARG A 1 97 ? 8.347 16.562 -5.304 1.00 80.81 97 ARG A CA 1
ATOM 719 C C . ARG A 1 97 ? 9.856 16.372 -5.413 1.00 80.81 97 ARG A C 1
ATOM 721 O O . ARG A 1 97 ? 10.470 16.957 -6.297 1.00 80.81 97 ARG A O 1
ATOM 728 N N . GLU A 1 98 ? 10.442 15.615 -4.495 1.00 74.38 98 GLU A N 1
ATOM 729 C CA . GLU A 1 98 ? 11.891 15.434 -4.377 1.00 74.38 98 GLU A CA 1
ATOM 730 C C . GLU A 1 98 ? 12.419 14.248 -5.204 1.00 74.38 98 GLU A C 1
ATOM 732 O O . GLU A 1 98 ? 13.619 13.974 -5.176 1.00 74.38 98 GLU A O 1
ATOM 737 N N . CYS A 1 99 ? 11.557 13.550 -5.953 1.00 59.03 99 CYS A N 1
ATOM 738 C CA . CYS A 1 99 ? 11.913 12.359 -6.726 1.00 59.03 99 CYS A CA 1
ATOM 739 C C . CYS A 1 99 ? 11.384 12.380 -8.160 1.00 59.03 99 CYS A C 1
ATOM 741 O O . CYS A 1 99 ? 12.071 11.799 -9.033 1.00 59.03 99 CYS A O 1
#

Radius of gyration: 16.11 Å; chains: 1; bounding box: 31×27×54 Å

Foldseek 3Di:
DPPPDPPPPPPVVVVLVVVVVVQVVCVVVQFFAPQDDSLVVVVLVVVLVVVCVVPCVPCNCVSVVSSVVSSVCGTSVNDDDDPDHGDDPVRSVVVVVVD

pLDDT: mean 88.49, std 17.14, range [34.72, 98.62]

Secondary structure (DSSP, 8-state):
-----------HHHHHHHHHHHHHHHHHTT-B-TT--HHHHHHHHHHHHHHHHHHTTT-TTHHHHHHHHHHHHHBGGG----SSPPPPHHHHHHHHH--

InterPro domains:
  IPR036271 Tetracyclin repressor-like, C-terminal domain superfamily [SSF48498] (14-77)
  IPR049445 Transcriptional regulator SbtR-like, C-terminal domain [PF21597] (18-76)

Organism: NCBI:txid2219224